Pr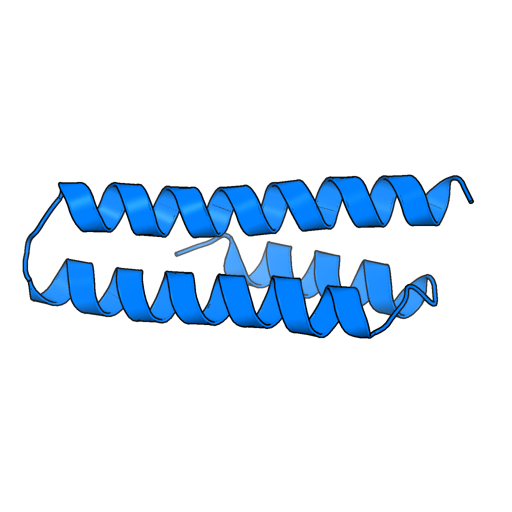otein AF-A0A8T0C5K3-F1 (afdb_monomer_lite)

Secondary structure (DSSP, 8-state):
--SHHHHHHHHHHHHHTT--HHHHHHHHHHHHHHHHHHHHHHHTT-HHHHHHHHHHHHHHHHHHHHHHHHHHH-

Foldseek 3Di:
DPCVVVLVVLLVLCVVLVHDVVLSCVLVVQLVVLVVQCVVCVVVVPPVSVVVSVVSNVVSSVVSVVSSVVSVVD

Radius of gyration: 13.37 Å; chains: 1; bounding box: 36×21×34 Å

Sequence (74 aa):
MEYTPLLLILLFALEFQGGQAIWLYITGGTYLVGRVLHSIALNKTKLKMRVISMALSFLSLLALSIINLYCYFV

Structure (mmCIF, N/CA/C/O backbone):
data_AF-A0A8T0C5K3-F1
#
_entry.id   AF-A0A8T0C5K3-F1
#
loop_
_atom_site.group_PDB
_atom_site.id
_atom_site.type_symbol
_atom_site.label_atom_id
_atom_site.label_alt_id
_atom_site.label_comp_id
_atom_site.label_asym_id
_atom_site.label_entity_id
_atom_site.label_seq_id
_atom_site.pdbx_PDB_ins_code
_atom_site.Cartn_x
_atom_site.Cartn_y
_atom_site.Cartn_z
_atom_site.occupancy
_atom_site.B_iso_or_equiv
_atom_site.auth_seq_id
_atom_site.auth_comp_id
_atom_site.auth_asym_id
_atom_site.auth_atom_id
_atom_site.pdbx_PDB_model_num
ATOM 1 N N . MET A 1 1 ? -8.342 10.054 4.308 1.00 53.88 1 MET A N 1
ATOM 2 C CA . MET A 1 1 ? -8.858 9.330 3.119 1.00 53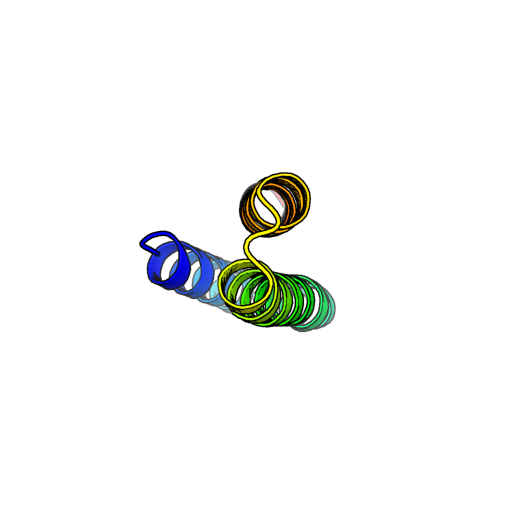.88 1 MET A CA 1
ATOM 3 C C . MET A 1 1 ? -8.212 9.878 1.836 1.00 53.88 1 MET A C 1
ATOM 5 O O . MET A 1 1 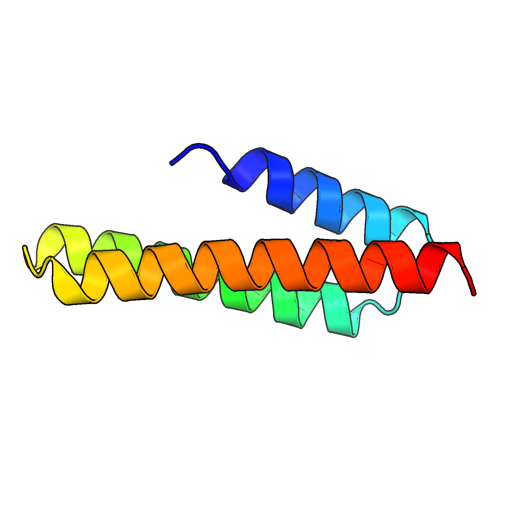? -8.783 9.729 0.771 1.00 53.88 1 MET A O 1
ATOM 9 N N . GLU A 1 2 ? -7.004 10.455 1.913 1.00 70.00 2 GLU A N 1
ATOM 10 C CA . GLU A 1 2 ? -6.465 11.337 0.856 1.00 70.00 2 GLU A CA 1
ATOM 11 C C . GLU A 1 2 ? -5.239 10.756 0.130 1.00 70.00 2 GLU A C 1
ATOM 13 O O . GLU A 1 2 ? -4.804 11.295 -0.876 1.00 70.00 2 GLU A O 1
ATOM 18 N N . TYR A 1 3 ? -4.697 9.625 0.597 1.00 75.94 3 TYR A N 1
ATOM 19 C CA . TYR A 1 3 ? -3.458 9.043 0.056 1.00 75.94 3 TYR A CA 1
ATOM 20 C C . TYR A 1 3 ? -3.685 7.988 -1.039 1.00 75.94 3 TYR A C 1
ATOM 22 O O . TYR A 1 3 ? -2.735 7.453 -1.600 1.00 75.94 3 TYR A O 1
ATOM 30 N N . THR A 1 4 ? -4.945 7.654 -1.330 1.00 80.62 4 THR A N 1
ATOM 31 C CA . THR A 1 4 ? -5.321 6.687 -2.373 1.00 80.62 4 THR A CA 1
ATOM 32 C C . THR A 1 4 ? -4.906 7.120 -3.785 1.00 80.62 4 THR A C 1
ATOM 34 O O . THR A 1 4 ? -4.312 6.291 -4.472 1.00 80.62 4 THR A O 1
ATOM 37 N N . PRO A 1 5 ? -5.120 8.383 -4.219 1.00 82.94 5 PRO A N 1
ATOM 38 C CA . PRO A 1 5 ? -4.617 8.828 -5.517 1.00 82.94 5 PRO A CA 1
ATOM 39 C C . PRO A 1 5 ? -3.088 8.761 -5.600 1.00 82.94 5 PRO A C 1
ATOM 41 O O . PRO A 1 5 ? -2.553 8.363 -6.627 1.00 82.94 5 PRO A O 1
ATOM 44 N N . LEU A 1 6 ? -2.381 9.063 -4.505 1.00 85.81 6 LEU A N 1
ATOM 45 C CA . LEU A 1 6 ? -0.918 8.983 -4.471 1.00 85.81 6 LEU A CA 1
ATOM 46 C C . LEU A 1 6 ? -0.413 7.546 -4.678 1.00 85.81 6 LEU A C 1
ATOM 48 O O . LEU A 1 6 ? 0.544 7.324 -5.414 1.00 85.81 6 LEU A O 1
ATOM 52 N N . LEU A 1 7 ? -1.082 6.560 -4.074 1.00 85.81 7 LEU A N 1
ATOM 53 C CA . LEU A 1 7 ? -0.744 5.149 -4.262 1.00 85.81 7 LEU A CA 1
ATOM 54 C C . LEU A 1 7 ? -0.982 4.680 -5.705 1.00 85.81 7 LEU A C 1
ATOM 56 O O . LEU A 1 7 ? -0.158 3.952 -6.248 1.00 85.81 7 LEU A O 1
ATOM 60 N N . LEU A 1 8 ? -2.077 5.116 -6.332 1.00 86.06 8 LEU A N 1
ATOM 61 C CA . LEU A 1 8 ? -2.357 4.835 -7.744 1.00 86.06 8 LEU A CA 1
ATOM 62 C C . LEU A 1 8 ? -1.270 5.409 -8.662 1.00 86.06 8 LEU A C 1
ATOM 64 O O . LEU A 1 8 ? -0.827 4.722 -9.578 1.00 86.06 8 LEU A O 1
ATOM 68 N N . ILE A 1 9 ? -0.799 6.628 -8.383 1.00 89.50 9 ILE A N 1
ATOM 69 C CA . ILE A 1 9 ? 0.302 7.253 -9.131 1.00 89.50 9 ILE A CA 1
ATOM 70 C C . ILE A 1 9 ? 1.596 6.444 -8.978 1.00 89.50 9 ILE A C 1
ATOM 72 O O . ILE A 1 9 ? 2.282 6.209 -9.966 1.00 89.50 9 ILE A O 1
ATOM 76 N N . LEU A 1 10 ? 1.923 5.979 -7.769 1.00 86.19 10 LEU A N 1
ATOM 77 C CA . LEU A 1 10 ? 3.119 5.162 -7.523 1.00 86.19 10 LEU A CA 1
ATOM 78 C C . LEU A 1 10 ? 3.048 3.779 -8.187 1.00 86.19 10 LEU A C 1
ATOM 80 O O . LEU A 1 10 ? 4.056 3.302 -8.703 1.00 86.19 10 LEU A O 1
ATOM 84 N N . LEU A 1 11 ? 1.871 3.145 -8.195 1.00 87.00 11 LEU A N 1
ATOM 85 C CA . LEU A 1 11 ? 1.642 1.892 -8.922 1.00 87.00 11 LEU A CA 1
ATOM 86 C C . LEU A 1 11 ? 1.859 2.095 -10.424 1.00 87.00 11 LEU A C 1
ATOM 88 O O . LEU A 1 11 ? 2.614 1.346 -11.035 1.00 87.00 11 LEU A O 1
ATOM 92 N N . PHE A 1 12 ? 1.261 3.146 -10.990 1.00 87.25 12 PHE A N 1
ATOM 93 C CA . PHE A 1 12 ? 1.442 3.489 -12.397 1.00 87.25 12 PHE A CA 1
ATOM 94 C C . PHE A 1 12 ? 2.906 3.802 -12.729 1.00 87.25 12 PHE A C 1
ATOM 96 O O . PHE A 1 12 ? 3.420 3.333 -13.737 1.00 87.25 12 PHE A O 1
ATOM 103 N N . ALA A 1 13 ? 3.606 4.546 -11.870 1.00 86.94 13 ALA A N 1
ATOM 104 C CA . ALA A 1 13 ? 5.019 4.856 -12.065 1.00 86.94 13 ALA A CA 1
ATOM 105 C C . ALA A 1 13 ? 5.897 3.593 -12.081 1.00 86.94 13 ALA A C 1
ATOM 107 O O . ALA A 1 13 ? 6.829 3.511 -12.877 1.00 86.94 13 ALA A O 1
ATOM 108 N N . LEU A 1 14 ? 5.599 2.604 -11.228 1.00 85.06 14 LEU A N 1
ATOM 109 C CA . LEU A 1 14 ? 6.337 1.338 -11.190 1.00 85.06 14 LEU A CA 1
ATOM 110 C C . LEU A 1 14 ? 6.052 0.475 -12.429 1.00 85.06 14 LEU A C 1
ATOM 112 O O . LEU A 1 14 ? 6.966 -0.139 -12.975 1.00 85.06 14 LEU A O 1
ATOM 116 N N . GLU A 1 15 ? 4.801 0.450 -12.886 1.00 86.50 15 GLU A N 1
ATOM 117 C CA . GLU A 1 15 ? 4.406 -0.229 -14.125 1.00 86.50 15 GLU A CA 1
ATOM 118 C C . GLU A 1 15 ? 5.058 0.421 -15.353 1.00 86.50 15 GLU A C 1
ATOM 120 O O . GLU A 1 15 ? 5.587 -0.275 -16.218 1.00 86.50 15 GLU A O 1
ATOM 125 N N . PHE A 1 16 ? 5.110 1.755 -15.392 1.00 87.00 16 PHE A N 1
ATOM 126 C CA . PHE A 1 16 ? 5.729 2.516 -16.476 1.00 87.00 16 PHE A CA 1
ATOM 127 C C . PHE A 1 16 ? 7.245 2.288 -16.583 1.00 87.00 16 PHE A C 1
ATOM 129 O O . PHE A 1 16 ? 7.790 2.290 -17.683 1.00 87.00 16 PHE A O 1
ATOM 136 N N . GLN A 1 17 ? 7.927 2.042 -15.462 1.00 83.62 17 GLN A N 1
ATOM 137 C CA . GLN A 1 17 ? 9.346 1.661 -15.440 1.00 83.62 17 GLN A CA 1
ATOM 138 C C . GLN A 1 17 ? 9.607 0.214 -15.891 1.00 83.62 17 GLN A C 1
ATOM 140 O O . GLN A 1 17 ? 10.761 -0.187 -15.996 1.00 83.62 17 GLN A O 1
ATOM 145 N N . GLY A 1 18 ? 8.570 -0.583 -16.167 1.00 81.19 18 GLY A N 1
ATOM 146 C CA . GLY A 1 18 ? 8.729 -2.005 -16.480 1.00 81.19 18 GLY A CA 1
ATOM 147 C C . GLY A 1 18 ? 9.066 -2.855 -15.251 1.00 81.19 18 GLY A C 1
ATOM 148 O O . GLY A 1 18 ? 9.614 -3.951 -15.385 1.00 81.19 18 GLY A O 1
ATOM 149 N N . GLY A 1 19 ? 8.747 -2.363 -14.048 1.00 75.88 19 GLY A N 1
ATOM 150 C CA . GLY A 1 19 ? 8.943 -3.093 -12.802 1.00 75.88 19 GLY A CA 1
ATOM 151 C C . GLY A 1 19 ? 8.163 -4.411 -12.773 1.00 75.88 19 GLY A C 1
ATOM 152 O O . GLY A 1 19 ? 7.119 -4.573 -13.406 1.00 75.88 19 GLY A O 1
ATOM 153 N N . GLN A 1 20 ? 8.659 -5.386 -12.008 1.00 79.56 20 GLN A N 1
ATOM 154 C CA . GLN A 1 20 ? 8.016 -6.696 -11.892 1.00 79.56 20 GLN A CA 1
ATOM 155 C C . GLN A 1 20 ? 6.565 -6.581 -11.392 1.00 79.56 20 GLN A C 1
ATOM 157 O O . GLN A 1 20 ? 6.313 -6.109 -10.280 1.00 79.56 20 GLN A O 1
ATOM 162 N N . ALA A 1 21 ? 5.623 -7.136 -12.162 1.00 79.25 21 ALA A N 1
ATOM 163 C CA . ALA A 1 21 ? 4.192 -7.104 -11.852 1.00 79.25 21 ALA A CA 1
ATOM 164 C C . ALA A 1 21 ? 3.838 -7.706 -10.477 1.00 79.25 21 ALA A C 1
ATOM 166 O O . ALA A 1 21 ? 2.855 -7.306 -9.856 1.00 79.25 21 ALA A O 1
ATOM 167 N N . ILE A 1 22 ? 4.661 -8.622 -9.951 1.00 81.44 22 ILE A N 1
ATOM 168 C CA . ILE A 1 22 ? 4.454 -9.225 -8.626 1.00 81.44 22 ILE A CA 1
ATOM 169 C C . ILE A 1 22 ? 4.404 -8.165 -7.510 1.00 81.44 22 ILE A C 1
ATOM 171 O O . ILE A 1 22 ? 3.584 -8.264 -6.595 1.00 81.44 22 ILE A O 1
ATOM 175 N N . TRP A 1 23 ? 5.216 -7.108 -7.616 1.00 78.62 23 TRP A N 1
ATOM 176 C CA . TRP A 1 23 ? 5.267 -6.029 -6.631 1.00 78.62 23 TRP A CA 1
ATOM 177 C C . TRP A 1 23 ? 4.026 -5.140 -6.701 1.00 78.62 23 TRP A C 1
ATOM 179 O O . TRP A 1 23 ? 3.545 -4.694 -5.658 1.00 78.62 23 TRP A O 1
ATOM 189 N N . LEU A 1 24 ? 3.452 -4.950 -7.896 1.00 82.06 24 LEU A N 1
ATOM 190 C CA . LEU A 1 24 ? 2.187 -4.232 -8.085 1.00 82.06 24 LEU A CA 1
ATOM 191 C C . LEU A 1 24 ? 1.042 -4.953 -7.362 1.00 82.06 24 LEU A C 1
ATOM 193 O O . LEU A 1 24 ? 0.305 -4.334 -6.593 1.00 82.06 24 LEU A O 1
ATOM 197 N N . TYR A 1 25 ? 0.924 -6.273 -7.543 1.00 83.69 25 TYR A N 1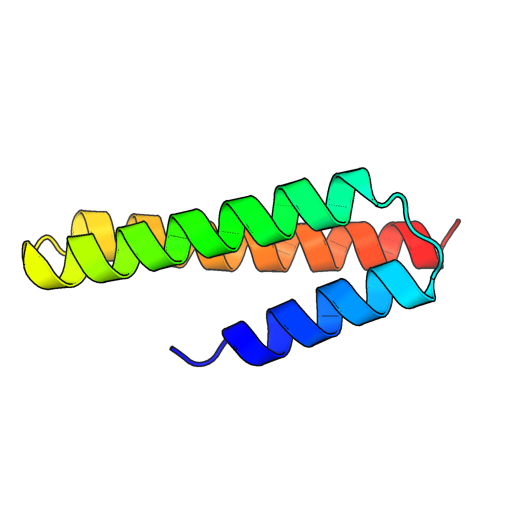
ATOM 198 C CA . TYR A 1 25 ? -0.143 -7.056 -6.912 1.00 83.69 25 TYR A CA 1
ATOM 199 C C . TYR A 1 25 ? -0.015 -7.103 -5.389 1.00 83.69 25 TYR A C 1
ATOM 201 O O . TYR A 1 25 ? -1.009 -6.926 -4.683 1.00 83.69 25 TYR A O 1
ATOM 209 N N . ILE A 1 26 ? 1.199 -7.303 -4.866 1.00 85.12 26 ILE A N 1
ATOM 210 C CA . ILE A 1 26 ? 1.436 -7.376 -3.417 1.00 85.12 26 ILE A CA 1
ATOM 211 C C . ILE A 1 26 ? 1.121 -6.035 -2.751 1.00 85.12 26 ILE A C 1
ATOM 213 O O . ILE A 1 26 ? 0.398 -5.989 -1.751 1.00 85.12 26 ILE A O 1
ATOM 217 N N . THR A 1 27 ? 1.639 -4.936 -3.298 1.00 82.44 27 THR A N 1
ATOM 218 C CA . THR A 1 27 ? 1.488 -3.608 -2.690 1.00 82.44 27 THR A CA 1
ATOM 219 C C . THR A 1 27 ? 0.071 -3.059 -2.859 1.00 82.44 27 THR A C 1
ATOM 221 O O . THR A 1 27 ? -0.521 -2.583 -1.886 1.00 82.44 27 THR A O 1
ATOM 224 N N . GLY A 1 28 ? -0.526 -3.211 -4.046 1.00 82.56 28 GLY A N 1
ATOM 225 C CA . GLY A 1 28 ? -1.916 -2.841 -4.312 1.00 82.56 28 GLY A CA 1
ATOM 226 C C . GLY A 1 28 ? -2.911 -3.663 -3.489 1.00 82.56 28 GLY A C 1
ATOM 227 O O . GLY A 1 28 ? -3.825 -3.102 -2.879 1.00 82.56 28 GLY A O 1
ATOM 228 N N . GLY A 1 29 ? -2.698 -4.979 -3.391 1.00 86.00 29 GLY A N 1
ATOM 229 C CA . GLY A 1 29 ? -3.516 -5.879 -2.574 1.00 86.00 29 GLY A CA 1
ATOM 230 C C . GLY A 1 29 ? -3.430 -5.556 -1.082 1.00 86.00 29 GLY A C 1
ATOM 231 O O . GLY A 1 29 ? -4.458 -5.420 -0.418 1.00 86.00 29 GLY A O 1
ATOM 232 N N . THR A 1 30 ? -2.217 -5.345 -0.561 1.00 83.69 30 THR A N 1
ATOM 233 C CA . THR A 1 30 ? -1.995 -4.967 0.847 1.00 83.69 30 THR A CA 1
ATOM 234 C C . THR A 1 30 ? -2.683 -3.647 1.185 1.00 83.69 30 THR A C 1
ATOM 236 O O . THR A 1 30 ? -3.349 -3.541 2.219 1.00 83.69 30 THR A O 1
ATOM 239 N N . TYR A 1 31 ? -2.595 -2.654 0.296 1.00 85.38 31 TYR A N 1
ATOM 240 C CA . TYR A 1 31 ? -3.286 -1.385 0.483 1.00 85.38 31 TYR A CA 1
ATOM 241 C C . TYR A 1 31 ? -4.808 -1.560 0.502 1.00 85.38 31 TYR A C 1
ATOM 243 O O . TYR A 1 31 ? -5.473 -1.044 1.402 1.00 85.38 31 TYR A O 1
ATOM 251 N N . LEU A 1 32 ? -5.371 -2.329 -0.437 1.00 84.56 32 LEU A N 1
ATOM 252 C CA . LEU A 1 32 ? -6.805 -2.633 -0.475 1.00 84.56 32 LEU A CA 1
ATOM 253 C C . LEU A 1 32 ? -7.283 -3.284 0.827 1.00 84.56 32 LEU A C 1
ATOM 255 O O . LEU A 1 32 ? -8.255 -2.821 1.428 1.00 84.56 32 LEU A O 1
ATOM 259 N N . VAL A 1 33 ? -6.564 -4.299 1.309 1.00 85.25 33 VAL A N 1
ATOM 260 C CA . VAL A 1 33 ? -6.866 -4.974 2.580 1.00 85.25 33 VAL A CA 1
ATOM 261 C C . VAL A 1 33 ? -6.801 -3.989 3.750 1.00 85.25 33 VAL A C 1
ATOM 263 O O . VAL A 1 33 ? -7.726 -3.940 4.563 1.00 85.25 33 VAL A O 1
ATOM 266 N N . GLY A 1 34 ? -5.775 -3.135 3.808 1.00 80.81 34 GLY A N 1
ATOM 267 C CA . GLY A 1 34 ? -5.656 -2.083 4.822 1.00 80.81 34 GLY A CA 1
ATOM 268 C C . GLY A 1 34 ? -6.839 -1.108 4.824 1.00 80.81 34 GLY A C 1
ATOM 269 O O . GLY A 1 34 ? -7.287 -0.668 5.886 1.00 80.81 34 GLY A O 1
ATOM 270 N N . ARG A 1 35 ? -7.412 -0.806 3.655 1.00 81.50 35 ARG A N 1
ATOM 271 C CA . ARG A 1 35 ? -8.580 0.082 3.513 1.00 81.50 35 ARG A CA 1
ATOM 272 C C . ARG A 1 35 ? -9.882 -0.595 3.927 1.00 81.50 35 ARG A C 1
ATOM 274 O O . ARG A 1 35 ? -10.686 0.034 4.619 1.00 81.50 35 ARG A O 1
ATOM 281 N N . VAL A 1 36 ? -10.069 -1.866 3.578 1.00 83.75 36 VAL A N 1
ATOM 282 C CA . VAL A 1 36 ? -11.210 -2.666 4.053 1.00 83.75 36 VAL A CA 1
ATOM 283 C C . VAL A 1 36 ? -11.171 -2.768 5.579 1.00 83.75 36 VAL A C 1
ATOM 285 O O . VAL A 1 36 ? -12.164 -2.466 6.242 1.00 83.75 36 VAL A O 1
ATOM 288 N N . LEU A 1 37 ? -10.002 -3.066 6.155 1.00 81.69 37 LEU A N 1
ATOM 289 C CA . LEU A 1 37 ? -9.793 -3.076 7.606 1.00 81.69 37 LEU A CA 1
ATOM 290 C C . LEU A 1 37 ? -10.065 -1.710 8.244 1.00 81.69 37 LEU A C 1
ATOM 292 O O . LEU A 1 37 ? -10.713 -1.651 9.287 1.00 81.69 37 LEU A O 1
ATOM 296 N N . HIS A 1 38 ? -9.658 -0.608 7.607 1.00 79.44 38 HIS A N 1
ATOM 297 C CA . HIS A 1 38 ? -9.954 0.744 8.090 1.00 79.44 38 HIS A CA 1
ATOM 298 C C . HIS A 1 38 ? -11.465 1.019 8.149 1.00 79.44 38 HIS A C 1
ATOM 300 O O . HIS A 1 38 ? -11.950 1.582 9.133 1.00 79.44 38 HIS A O 1
ATOM 306 N N . SER A 1 39 ? -12.213 0.608 7.119 1.00 78.94 39 SER A N 1
ATOM 307 C CA . SER A 1 39 ? -13.678 0.735 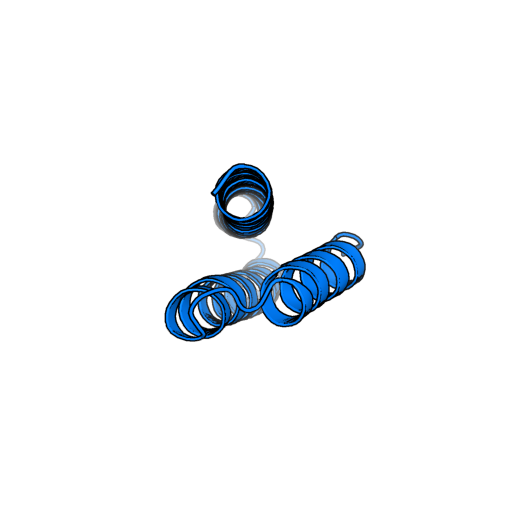7.066 1.00 78.94 39 SER A CA 1
ATOM 308 C C . SER A 1 39 ? -14.361 -0.094 8.162 1.00 78.94 39 SER A C 1
ATOM 310 O O . SER A 1 39 ? -15.234 0.391 8.882 1.00 78.94 39 SER A O 1
ATOM 312 N N . ILE A 1 40 ? -13.890 -1.322 8.388 1.00 80.38 40 ILE A N 1
ATOM 313 C CA . ILE A 1 40 ? -14.383 -2.189 9.469 1.00 80.38 40 ILE A CA 1
ATOM 314 C C . ILE A 1 40 ? -14.046 -1.595 10.849 1.00 80.38 40 ILE A C 1
ATOM 316 O O . ILE A 1 40 ? -14.866 -1.625 11.770 1.00 80.38 40 ILE A O 1
ATOM 320 N N . ALA A 1 41 ? -12.852 -1.021 11.004 1.00 76.00 41 ALA A N 1
ATOM 321 C CA . ALA A 1 41 ? -12.397 -0.394 12.242 1.00 76.00 41 ALA A CA 1
ATOM 322 C C . ALA A 1 41 ? -13.197 0.868 12.599 1.00 76.00 41 ALA A C 1
ATOM 324 O O . ALA A 1 41 ? -13.428 1.123 13.785 1.00 76.00 41 ALA A O 1
ATOM 325 N N . LEU A 1 42 ? -13.636 1.630 11.591 1.00 76.00 42 LEU A N 1
ATOM 326 C CA . LEU A 1 42 ? -14.581 2.738 11.747 1.00 76.00 42 LEU A CA 1
ATOM 327 C C . LEU A 1 42 ? -15.912 2.246 12.321 1.00 76.00 42 LEU A C 1
ATOM 329 O O . LEU A 1 42 ? -16.396 2.812 13.297 1.00 76.00 42 LEU A O 1
ATOM 333 N N . ASN A 1 43 ? -16.440 1.153 11.772 1.00 75.56 43 ASN A N 1
ATOM 334 C CA . ASN A 1 43 ? -17.734 0.593 12.162 1.00 75.56 43 ASN A CA 1
ATOM 335 C C . ASN A 1 43 ? -17.731 0.005 13.591 1.00 75.56 43 ASN A C 1
ATOM 337 O O . ASN A 1 43 ? -18.737 0.013 14.289 1.00 75.56 43 ASN A O 1
ATOM 341 N N . LYS A 1 44 ? -16.576 -0.482 14.063 1.00 73.00 44 LYS A N 1
ATOM 342 C CA . LYS A 1 44 ? -16.398 -1.053 15.414 1.00 73.00 44 LYS A CA 1
ATOM 343 C C . LYS A 1 44 ? -15.969 -0.026 16.480 1.00 73.00 44 LYS A C 1
ATOM 345 O O . LYS A 1 44 ? -15.669 -0.450 17.594 1.00 73.00 44 LYS A O 1
ATOM 350 N N . THR A 1 45 ? -15.833 1.265 16.143 1.00 68.44 45 THR A N 1
ATOM 351 C CA . THR A 1 45 ? -15.375 2.352 17.051 1.00 68.44 45 THR A CA 1
ATOM 352 C C . THR A 1 45 ? -14.077 2.050 17.823 1.00 68.44 45 THR A C 1
ATOM 354 O O . THR A 1 45 ? -13.785 2.645 18.860 1.00 68.44 45 THR A O 1
ATOM 357 N N . LYS A 1 46 ? -13.224 1.153 17.307 1.00 72.88 46 LYS A N 1
ATOM 358 C CA . LYS A 1 46 ? -11.941 0.798 17.933 1.00 72.88 46 LYS A CA 1
ATOM 359 C C . LYS A 1 46 ? -10.821 1.676 17.378 1.00 72.88 46 LYS A C 1
ATOM 361 O O . LYS A 1 46 ? -10.257 1.384 16.323 1.00 72.88 46 LYS A O 1
ATOM 366 N N . LEU A 1 47 ? -10.440 2.712 18.129 1.00 74.19 47 LEU A N 1
ATOM 367 C CA . LEU A 1 47 ? -9.352 3.636 17.765 1.00 74.19 47 LEU A CA 1
ATOM 368 C C . LEU A 1 47 ? -8.020 2.918 17.477 1.00 74.19 47 LEU A C 1
ATOM 370 O O . LEU A 1 47 ? -7.348 3.251 16.506 1.00 74.19 47 LEU A O 1
ATOM 374 N N . LYS A 1 48 ? -7.679 1.869 18.240 1.00 74.25 48 LYS A N 1
ATOM 375 C CA . LYS A 1 48 ? -6.450 1.079 18.026 1.00 74.25 48 LYS A CA 1
ATOM 376 C C . LYS A 1 48 ? -6.398 0.423 16.637 1.00 74.25 48 LYS A C 1
ATOM 378 O O . LYS A 1 48 ? -5.370 0.479 15.972 1.00 74.25 48 LYS A O 1
ATOM 383 N N . MET A 1 49 ? -7.517 -0.131 16.158 1.00 71.81 49 MET A N 1
ATOM 384 C CA . MET A 1 49 ? -7.575 -0.714 14.810 1.00 71.81 49 MET A CA 1
ATOM 385 C C . MET A 1 49 ? -7.519 0.348 13.706 1.00 71.81 49 MET A C 1
ATOM 387 O O . MET A 1 49 ? -6.974 0.081 12.634 1.00 71.81 49 MET A O 1
ATOM 391 N N . ARG A 1 50 ? -8.023 1.565 13.958 1.00 72.62 50 ARG A N 1
ATOM 392 C CA . ARG A 1 50 ? -7.896 2.684 13.008 1.00 72.62 50 ARG A CA 1
ATOM 393 C C . ARG A 1 50 ? -6.435 3.083 12.810 1.00 72.62 50 ARG A C 1
ATOM 395 O O . ARG A 1 50 ? -6.034 3.297 11.668 1.00 72.62 50 ARG A O 1
ATOM 402 N N . VAL A 1 51 ? -5.648 3.121 13.889 1.00 78.50 51 VAL A N 1
ATOM 403 C CA . VAL A 1 51 ? -4.206 3.419 13.829 1.00 78.50 51 VAL A C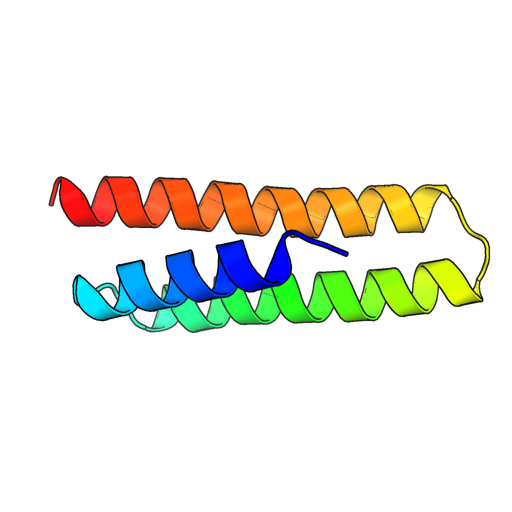A 1
ATOM 404 C C . VAL A 1 51 ? -3.450 2.325 13.078 1.00 78.50 51 VAL A C 1
ATOM 406 O O . VAL A 1 51 ? -2.701 2.651 12.165 1.00 78.50 51 VAL A O 1
ATOM 409 N N . ILE A 1 52 ? -3.710 1.043 13.370 1.00 80.56 52 ILE A N 1
ATOM 410 C CA . ILE A 1 52 ? -3.100 -0.078 12.628 1.00 80.56 52 ILE A CA 1
ATOM 411 C C . ILE A 1 52 ? -3.391 0.029 11.125 1.00 80.56 52 ILE A C 1
ATOM 413 O O . ILE A 1 52 ? -2.493 -0.116 10.302 1.00 80.56 52 ILE A O 1
ATOM 417 N N . SER A 1 53 ? -4.637 0.333 10.758 1.00 76.75 53 SER A N 1
ATOM 418 C CA . SER A 1 53 ? -5.049 0.374 9.350 1.00 76.75 53 SER A CA 1
ATOM 419 C C . SER A 1 53 ? -4.447 1.574 8.604 1.00 76.75 53 SER A C 1
ATOM 421 O O . SER A 1 53 ? -4.067 1.470 7.436 1.00 76.75 53 SER A O 1
ATOM 423 N N . MET A 1 54 ? -4.330 2.720 9.285 1.00 80.50 54 MET A N 1
ATOM 424 C CA . MET A 1 54 ? -3.599 3.887 8.777 1.00 80.50 54 MET A CA 1
ATOM 425 C C . MET A 1 54 ? -2.110 3.572 8.601 1.00 80.50 54 MET A C 1
ATOM 427 O O . MET A 1 54 ? -1.557 3.871 7.547 1.00 80.50 54 MET A O 1
ATOM 431 N N . ALA A 1 55 ? -1.486 2.921 9.586 1.00 82.38 55 ALA A N 1
ATOM 432 C CA . ALA A 1 55 ? -0.079 2.541 9.539 1.00 82.38 55 ALA A CA 1
ATOM 433 C C . ALA A 1 55 ? 0.211 1.568 8.389 1.00 82.38 55 ALA A C 1
ATOM 435 O O . ALA A 1 55 ? 1.158 1.790 7.646 1.00 82.38 55 ALA A O 1
ATOM 436 N N . LEU A 1 56 ? -0.641 0.560 8.165 1.00 79.31 56 LEU A N 1
ATOM 437 C CA . LEU A 1 56 ? -0.527 -0.350 7.015 1.00 79.31 56 LEU A CA 1
ATOM 438 C C . LEU A 1 56 ? -0.599 0.390 5.673 1.00 79.31 56 LEU A C 1
ATOM 440 O O . LEU A 1 56 ? 0.158 0.087 4.750 1.00 79.31 56 LEU A O 1
ATOM 444 N N . SER A 1 57 ? -1.501 1.368 5.563 1.00 82.56 57 SER A N 1
ATOM 445 C CA . SER A 1 57 ? -1.647 2.177 4.346 1.00 82.56 57 SER A CA 1
ATOM 446 C C . SER A 1 57 ? -0.393 3.017 4.089 1.00 82.56 57 SER A C 1
ATOM 448 O O . SER A 1 57 ? 0.081 3.090 2.958 1.00 82.56 57 SER A O 1
ATOM 450 N N . PHE A 1 58 ? 0.165 3.613 5.146 1.00 82.12 58 PHE A N 1
ATOM 451 C CA . PHE A 1 58 ? 1.404 4.389 5.084 1.00 82.12 58 PHE A CA 1
ATOM 452 C C . PHE A 1 58 ? 2.615 3.515 4.753 1.00 82.12 58 PHE A C 1
ATOM 454 O O . PHE A 1 58 ? 3.449 3.901 3.943 1.00 82.12 58 PHE A O 1
ATOM 461 N N . LEU A 1 59 ? 2.684 2.315 5.329 1.00 85.44 59 LEU A N 1
ATOM 462 C CA . LEU A 1 59 ? 3.754 1.356 5.078 1.00 85.44 59 LEU A CA 1
ATOM 463 C C . LEU A 1 59 ? 3.733 0.857 3.629 1.00 85.44 59 LEU A C 1
ATOM 465 O O . LEU A 1 59 ? 4.784 0.749 3.008 1.00 85.44 59 LEU A O 1
ATOM 469 N N . SER A 1 60 ? 2.540 0.635 3.067 1.00 83.38 60 SER A N 1
ATOM 470 C CA . SER A 1 60 ? 2.371 0.278 1.650 1.00 83.38 60 SER A CA 1
ATOM 471 C C . SER A 1 60 ? 2.881 1.389 0.728 1.00 83.38 60 SER A C 1
ATOM 473 O O . SER A 1 60 ? 3.590 1.119 -0.235 1.00 83.38 60 SER A O 1
ATOM 475 N N . LEU A 1 61 ? 2.570 2.645 1.060 1.00 84.94 61 LEU A N 1
ATOM 476 C CA . LEU A 1 61 ? 3.066 3.830 0.358 1.00 84.94 61 LEU A CA 1
ATOM 477 C C . LEU A 1 61 ? 4.591 3.948 0.405 1.00 84.94 61 LEU A C 1
ATOM 479 O O . LEU A 1 61 ? 5.226 4.159 -0.624 1.00 84.94 61 LEU A O 1
ATOM 483 N N . LEU A 1 62 ? 5.172 3.773 1.591 1.00 86.81 62 LEU A N 1
ATOM 484 C CA . LEU A 1 62 ? 6.615 3.850 1.806 1.00 86.81 62 LEU A CA 1
ATOM 485 C C . LEU A 1 62 ? 7.346 2.740 1.038 1.00 86.81 62 LEU A C 1
ATOM 487 O O . LEU A 1 62 ? 8.335 3.013 0.361 1.00 86.81 62 LEU A O 1
ATOM 491 N N . ALA A 1 63 ? 6.814 1.515 1.070 1.00 85.81 63 ALA A N 1
ATOM 492 C CA . ALA A 1 63 ? 7.342 0.388 0.308 1.00 85.81 63 ALA A CA 1
ATOM 493 C C . ALA A 1 63 ? 7.321 0.660 -1.205 1.00 85.81 63 ALA A C 1
ATOM 495 O O . ALA A 1 63 ? 8.350 0.510 -1.856 1.00 85.81 63 ALA A O 1
ATOM 496 N N . LEU A 1 64 ? 6.190 1.124 -1.753 1.00 84.38 64 LEU A N 1
ATOM 497 C CA . LEU A 1 64 ? 6.069 1.507 -3.168 1.00 84.38 64 LEU A CA 1
ATOM 498 C C . LEU A 1 64 ? 7.078 2.589 -3.562 1.00 84.38 64 LEU A C 1
ATOM 500 O O . LEU A 1 64 ? 7.711 2.475 -4.607 1.00 84.38 64 LEU A O 1
ATOM 504 N N . SER A 1 65 ? 7.266 3.605 -2.717 1.00 85.62 65 SER A N 1
ATOM 505 C CA . SER A 1 65 ? 8.243 4.667 -2.971 1.00 85.62 65 SER A CA 1
ATOM 506 C C . SER A 1 65 ? 9.674 4.128 -3.032 1.00 85.62 65 SER A C 1
ATOM 508 O O . SER A 1 65 ? 10.415 4.505 -3.933 1.00 85.62 65 SER A O 1
ATOM 510 N N . ILE A 1 66 ? 10.058 3.232 -2.115 1.00 87.25 66 ILE A N 1
ATOM 511 C CA . ILE A 1 66 ? 11.397 2.616 -2.097 1.00 87.25 66 ILE A CA 1
ATOM 512 C C . ILE A 1 66 ? 11.606 1.726 -3.327 1.00 87.25 66 ILE A C 1
ATOM 514 O O . ILE A 1 66 ? 12.655 1.805 -3.960 1.00 87.25 66 ILE A O 1
ATOM 518 N N . ILE A 1 67 ? 10.614 0.903 -3.683 1.00 85.94 67 ILE A N 1
ATOM 519 C CA . ILE A 1 67 ? 10.686 0.004 -4.846 1.00 85.94 67 ILE A CA 1
ATOM 520 C C . ILE A 1 67 ? 10.814 0.812 -6.139 1.00 85.94 67 ILE A C 1
ATOM 522 O O . ILE A 1 67 ? 11.640 0.478 -6.982 1.00 85.94 67 ILE A O 1
ATOM 526 N N . ASN A 1 68 ? 10.038 1.889 -6.281 1.00 85.38 68 ASN A N 1
ATOM 527 C CA . ASN A 1 68 ? 10.119 2.766 -7.445 1.00 85.38 68 ASN A CA 1
ATOM 528 C C . ASN A 1 68 ? 11.493 3.449 -7.541 1.00 85.38 68 ASN A C 1
ATOM 530 O O . ASN A 1 68 ? 12.097 3.472 -8.608 1.00 85.38 68 ASN A O 1
ATOM 534 N N . LEU A 1 69 ? 12.039 3.913 -6.409 1.00 85.44 69 LEU A N 1
ATOM 535 C CA . LEU A 1 69 ? 13.386 4.484 -6.366 1.00 85.44 69 LEU A CA 1
ATOM 536 C C . LEU A 1 69 ? 14.442 3.453 -6.785 1.00 85.44 69 LEU A C 1
ATOM 538 O O . LEU A 1 69 ? 15.299 3.757 -7.603 1.00 85.44 69 LEU A O 1
ATOM 542 N N . TYR A 1 70 ? 14.364 2.226 -6.266 1.00 85.56 70 TYR A N 1
ATOM 543 C CA . TYR A 1 70 ? 15.293 1.154 -6.623 1.00 85.56 70 TYR A CA 1
ATOM 544 C C . TYR A 1 70 ? 15.210 0.793 -8.111 1.00 85.56 70 TYR A C 1
ATOM 546 O O . TYR A 1 70 ? 16.239 0.675 -8.766 1.00 85.56 70 TYR A O 1
ATOM 554 N N . CYS A 1 71 ? 13.993 0.684 -8.653 1.00 81.81 71 CYS A N 1
ATOM 555 C CA . CYS A 1 71 ? 13.755 0.408 -10.069 1.00 81.81 71 CYS A CA 1
ATOM 556 C C . CYS A 1 71 ? 14.229 1.541 -10.992 1.00 81.81 71 CYS A C 1
ATOM 558 O O . CYS A 1 71 ? 14.493 1.289 -12.156 1.00 81.81 71 CYS A O 1
ATOM 560 N N . TYR A 1 72 ? 14.320 2.778 -10.499 1.00 81.19 72 TYR A N 1
ATOM 561 C CA . TYR A 1 72 ? 14.863 3.902 -11.263 1.00 81.19 72 TYR A CA 1
ATOM 562 C C . TYR A 1 72 ? 16.400 3.891 -11.342 1.00 81.19 72 TYR A C 1
ATOM 564 O O . TYR A 1 72 ? 16.969 4.411 -12.298 1.00 81.19 72 TYR A O 1
ATOM 572 N N . PHE A 1 73 ? 17.079 3.352 -10.324 1.00 78.25 73 PHE A N 1
ATOM 573 C CA . PHE A 1 73 ? 18.546 3.287 -10.274 1.00 78.25 73 PHE A CA 1
ATOM 574 C C . PHE A 1 73 ? 19.144 2.040 -10.951 1.00 78.25 73 PHE A C 1
ATOM 576 O O . PHE A 1 73 ? 20.351 2.024 -11.195 1.00 78.25 73 PHE A O 1
ATOM 583 N N . VAL A 1 74 ? 18.329 1.012 -11.209 1.00 72.50 74 VAL A N 1
ATOM 584 C CA . VAL A 1 74 ? 18.677 -0.232 -11.925 1.00 72.50 74 VAL A CA 1
ATOM 585 C C . VAL A 1 74 ? 18.305 -0.114 -13.395 1.00 72.50 74 VAL A C 1
ATOM 587 O O . VAL A 1 74 ? 19.131 -0.554 -14.225 1.00 72.50 74 VAL A O 1
#

pLDDT: mean 81.09, std 5.7, range [53.88, 89.5]

Organism: NCBI:txid43658

InterPro domains:
  IPR001129 Membrane-associated, eicosanoid/glutathione metabolism (MAPEG) protein [PF01124] (1-69)
  IPR023352 Membrane associated eicosanoid/glutathione metabolism-like domain superfamily [G3DSA:1.20.120.550] (1-74)
  IPR023352 Membrane associated eicosanoid/glutathione metabolism-like domain superfamily [SSF161084] (1-71)